Protein AF-A0A970XE53-F1 (afdb_monomer)

Solvent-accessible surface area (backbone atoms only — not comparable to full-atom values): 3714 Å² total; per-residue (Å²): 131,76,90,33,84,48,51,86,72,48,53,78,90,47,44,66,58,51,47,50,34,42,74,68,61,32,46,76,56,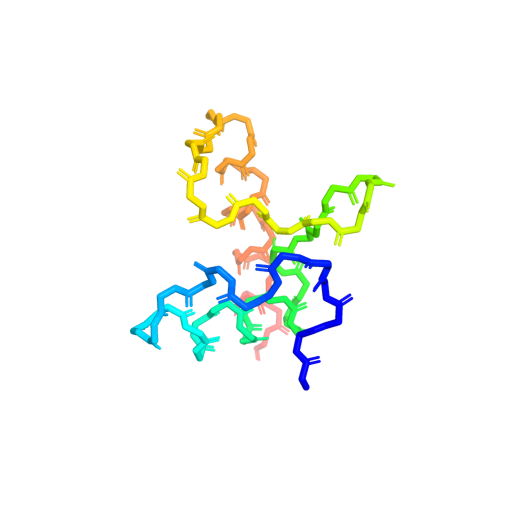52,99,87,40,30,68,59,81,86,59,84,79,50,73,68,56,52,51,52,30,52,53,37,42,52,54,55,64,74,74,110

Structure (mmCIF, N/CA/C/O backbone):
data_AF-A0A970XE53-F1
#
_entry.id   AF-A0A970XE53-F1
#
loop_
_atom_site.group_PDB
_atom_site.id
_atom_site.type_symbol
_atom_site.label_atom_id
_atom_site.label_alt_id
_atom_site.label_comp_id
_atom_site.label_asym_id
_atom_site.label_entity_id
_atom_site.label_seq_id
_atom_site.pdbx_PDB_ins_code
_atom_site.Cartn_x
_atom_site.Cartn_y
_atom_site.Cartn_z
_atom_site.occupancy
_atom_site.B_iso_or_equiv
_atom_site.auth_seq_id
_atom_site.auth_comp_id
_atom_site.auth_asym_id
_atom_site.auth_atom_id
_atom_site.pdbx_PDB_model_num
ATOM 1 N N . MET A 1 1 ? 0.637 -1.587 -15.353 1.00 67.62 1 MET A N 1
ATOM 2 C CA . MET A 1 1 ? 2.036 -1.342 -14.936 1.00 67.62 1 MET A CA 1
ATOM 3 C C . MET A 1 1 ? 2.028 -0.287 -13.845 1.00 67.62 1 MET A C 1
ATOM 5 O O . MET A 1 1 ? 1.312 0.698 -13.988 1.00 67.62 1 MET A O 1
ATOM 9 N N . LEU A 1 2 ? 2.757 -0.512 -12.750 1.00 81.75 2 LEU A N 1
ATOM 10 C CA . LEU A 1 2 ? 2.878 0.472 -11.671 1.00 81.75 2 LEU A CA 1
ATOM 11 C C . LEU A 1 2 ? 3.665 1.687 -12.184 1.00 81.75 2 LEU A C 1
ATOM 13 O O . LEU A 1 2 ? 4.814 1.539 -12.585 1.00 81.75 2 LEU A O 1
ATOM 17 N N . SER A 1 3 ? 3.028 2.860 -12.212 1.00 88.62 3 SER A N 1
ATOM 18 C CA . SER A 1 3 ? 3.612 4.113 -12.726 1.00 88.62 3 SER A CA 1
ATOM 19 C C . SER A 1 3 ? 4.177 4.963 -11.585 1.00 88.62 3 SER A C 1
ATOM 21 O O . SER A 1 3 ? 3.798 6.118 -11.419 1.00 88.62 3 SER A O 1
ATOM 23 N N . TYR A 1 4 ? 5.037 4.355 -10.769 1.00 94.44 4 TYR A N 1
ATOM 24 C CA . TYR A 1 4 ? 5.712 5.004 -9.643 1.00 94.44 4 TYR A CA 1
ATOM 25 C C . TYR A 1 4 ? 7.215 5.067 -9.907 1.00 94.44 4 TYR A C 1
ATOM 27 O O . TYR A 1 4 ? 7.772 4.152 -10.521 1.00 94.44 4 TYR A O 1
ATOM 35 N N . ASN A 1 5 ? 7.874 6.126 -9.439 1.00 96.00 5 ASN A N 1
ATOM 36 C CA . ASN A 1 5 ? 9.289 6.390 -9.732 1.00 96.00 5 ASN A CA 1
ATOM 37 C C . ASN A 1 5 ? 10.216 5.279 -9.213 1.00 96.00 5 ASN A C 1
ATOM 39 O O . ASN A 1 5 ? 11.272 5.020 -9.783 1.00 96.00 5 ASN A O 1
ATOM 43 N N . ASP A 1 6 ? 9.806 4.597 -8.148 1.00 95.38 6 ASP A N 1
ATOM 44 C CA . ASP A 1 6 ? 10.545 3.540 -7.469 1.00 95.38 6 ASP A CA 1
ATOM 45 C C . ASP A 1 6 ? 9.991 2.135 -7.753 1.00 95.38 6 ASP A C 1
ATOM 47 O O . ASP A 1 6 ? 10.370 1.172 -7.080 1.00 95.38 6 ASP A O 1
ATOM 51 N N . ALA A 1 7 ? 9.141 1.977 -8.775 1.00 93.38 7 ALA A N 1
ATOM 52 C CA . ALA A 1 7 ? 8.525 0.694 -9.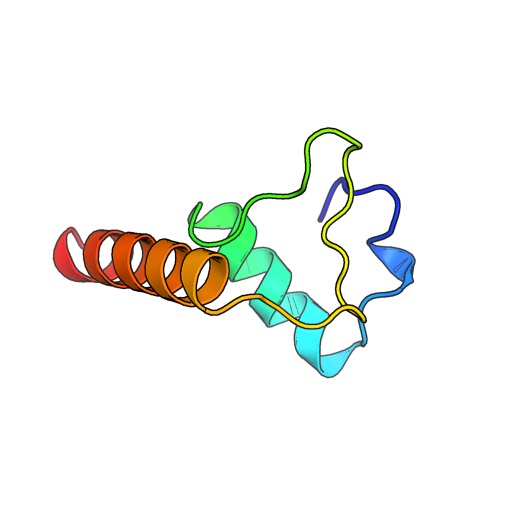122 1.00 93.38 7 ALA A CA 1
ATOM 53 C C . ALA A 1 7 ? 9.552 -0.419 -9.416 1.00 93.38 7 ALA A C 1
ATOM 55 O O . ALA A 1 7 ? 9.273 -1.590 -9.171 1.00 93.38 7 ALA A O 1
ATOM 56 N N . LEU A 1 8 ? 10.752 -0.063 -9.890 1.00 93.94 8 LEU A N 1
ATOM 57 C CA . LEU A 1 8 ? 11.851 -1.007 -10.142 1.00 93.94 8 LEU A CA 1
ATOM 58 C C . LEU A 1 8 ? 12.538 -1.513 -8.863 1.00 93.94 8 LEU A C 1
ATOM 60 O O . LEU A 1 8 ? 13.319 -2.456 -8.918 1.00 93.94 8 LEU A O 1
ATOM 64 N N . THR A 1 9 ? 12.269 -0.895 -7.711 1.00 95.50 9 THR A N 1
ATOM 65 C CA . THR A 1 9 ? 12.827 -1.317 -6.415 1.00 95.50 9 THR A CA 1
ATOM 66 C C . THR A 1 9 ? 11.950 -2.350 -5.705 1.00 95.50 9 THR A C 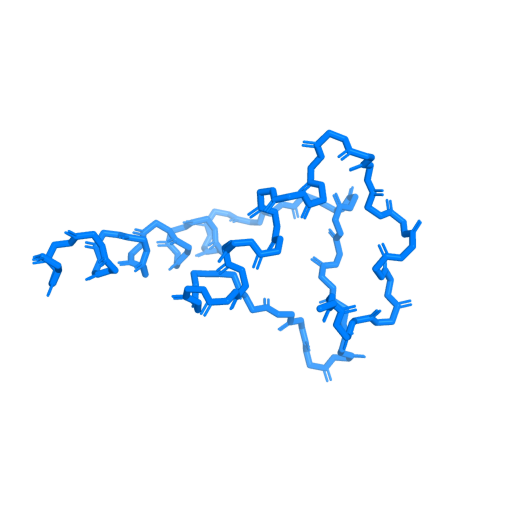1
ATOM 68 O O . THR A 1 9 ? 12.347 -2.915 -4.681 1.00 95.50 9 THR A O 1
ATOM 71 N N . ILE A 1 10 ? 10.754 -2.611 -6.239 1.00 95.38 10 ILE A N 1
ATOM 72 C CA . ILE A 1 10 ? 9.817 -3.600 -5.718 1.00 95.38 10 ILE A CA 1
ATOM 73 C C . ILE A 1 10 ? 10.420 -4.995 -5.896 1.00 95.38 10 ILE A C 1
ATOM 75 O O . ILE A 1 10 ? 10.849 -5.361 -6.984 1.00 95.38 10 ILE A O 1
ATOM 79 N N . SER A 1 11 ? 10.438 -5.789 -4.825 1.00 95.81 11 SER A N 1
ATOM 80 C CA . SER A 1 11 ? 10.846 -7.194 -4.915 1.00 95.81 11 SER A CA 1
ATOM 81 C C . SER A 1 11 ? 9.854 -7.980 -5.779 1.00 95.81 11 SER A C 1
ATOM 83 O O . SER A 1 11 ? 8.648 -7.801 -5.614 1.00 95.81 11 SER A O 1
ATOM 85 N N . ASP A 1 12 ? 10.333 -8.920 -6.594 1.00 94.94 12 ASP A N 1
ATOM 86 C CA . ASP A 1 12 ? 9.490 -9.699 -7.519 1.00 94.94 12 ASP A CA 1
ATOM 87 C C . ASP A 1 12 ? 8.263 -10.335 -6.849 1.00 94.94 12 ASP A C 1
ATOM 89 O O . ASP A 1 12 ? 7.150 -10.250 -7.368 1.00 94.94 12 ASP A O 1
ATOM 93 N N . TYR A 1 13 ? 8.439 -10.896 -5.647 1.00 96.12 13 TYR A N 1
ATOM 94 C CA . TYR A 1 13 ? 7.349 -11.527 -4.893 1.00 96.12 13 TYR A CA 1
ATOM 95 C C . TYR A 1 13 ? 6.212 -10.556 -4.525 1.00 96.12 13 TYR A C 1
ATOM 97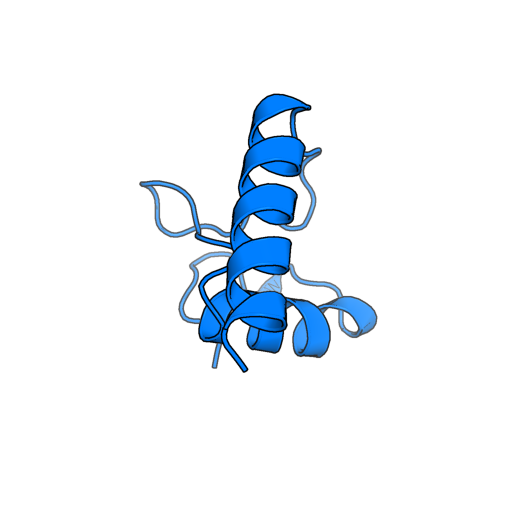 O O . TYR A 1 13 ? 5.080 -10.983 -4.314 1.00 96.12 13 TYR A O 1
ATOM 105 N N . ALA A 1 14 ? 6.513 -9.261 -4.403 1.00 95.44 14 ALA A N 1
ATOM 106 C CA . ALA A 1 14 ? 5.577 -8.228 -3.974 1.00 95.44 14 ALA A CA 1
ATOM 107 C C . ALA A 1 14 ? 4.934 -7.491 -5.155 1.00 95.44 14 ALA A C 1
ATOM 109 O O . ALA A 1 14 ? 3.950 -6.778 -4.961 1.00 95.44 14 ALA A O 1
ATOM 110 N N . TYR A 1 15 ? 5.469 -7.645 -6.370 1.00 94.50 15 TYR A N 1
ATOM 111 C CA . TYR A 1 15 ? 5.051 -6.851 -7.524 1.00 94.50 15 TYR A CA 1
ATOM 112 C C . TYR A 1 15 ? 3.575 -7.055 -7.873 1.00 94.50 15 TYR A C 1
ATOM 114 O O . TYR A 1 15 ? 2.834 -6.083 -8.025 1.00 94.50 15 TYR A O 1
ATOM 122 N N . SER A 1 16 ? 3.126 -8.310 -7.956 1.00 94.56 16 SER A N 1
ATOM 123 C CA . SER A 1 16 ? 1.729 -8.640 -8.263 1.00 94.56 16 SER A CA 1
ATOM 124 C C . SER A 1 16 ? 0.773 -8.142 -7.176 1.00 94.56 16 SER A C 1
ATOM 126 O O . SER A 1 16 ? -0.251 -7.532 -7.487 1.00 94.56 16 SER A O 1
ATOM 128 N N . ALA A 1 17 ? 1.137 -8.324 -5.904 1.00 94.44 17 ALA A N 1
ATOM 129 C CA . ALA A 1 17 ? 0.346 -7.869 -4.765 1.00 94.44 17 ALA A CA 1
ATOM 130 C C . ALA A 1 17 ? 0.221 -6.337 -4.725 1.00 94.44 17 ALA A C 1
ATOM 132 O O . ALA A 1 17 ? -0.880 -5.812 -4.563 1.00 94.44 17 ALA A O 1
ATOM 133 N N . LEU A 1 18 ? 1.324 -5.610 -4.934 1.00 94.81 18 LEU A N 1
ATOM 134 C CA . LEU A 1 18 ? 1.318 -4.147 -4.996 1.00 94.81 18 LEU A CA 1
ATOM 135 C C . LEU A 1 18 ? 0.541 -3.635 -6.206 1.00 94.81 18 LEU A C 1
ATOM 137 O O . LEU A 1 18 ? -0.196 -2.658 -6.088 1.00 94.81 18 LEU A O 1
ATOM 141 N N . GLN A 1 19 ? 0.655 -4.301 -7.356 1.00 94.50 19 GLN A N 1
ATOM 142 C CA . GLN A 1 19 ? -0.109 -3.946 -8.547 1.00 94.50 19 GLN A CA 1
ATOM 143 C C . GLN A 1 19 ? -1.616 -4.049 -8.303 1.00 94.50 19 GLN A C 1
ATOM 145 O O . GLN A 1 19 ? -2.347 -3.108 -8.623 1.00 94.50 19 GLN A O 1
ATOM 150 N N . TRP A 1 20 ? -2.079 -5.152 -7.713 1.00 94.06 20 TRP A N 1
ATOM 151 C CA . TRP A 1 20 ? -3.480 -5.308 -7.334 1.00 94.06 20 TRP A CA 1
ATOM 152 C C . TRP A 1 20 ? -3.901 -4.256 -6.303 1.00 94.06 20 TRP A C 1
ATOM 154 O O . TRP A 1 20 ? -4.874 -3.541 -6.530 1.00 94.06 20 TRP A O 1
ATOM 164 N N . ALA A 1 21 ? -3.135 -4.087 -5.221 1.00 94.25 21 ALA A N 1
ATOM 165 C CA . ALA A 1 21 ? -3.493 -3.176 -4.136 1.00 94.25 21 ALA A CA 1
ATOM 166 C C . ALA A 1 21 ? -3.573 -1.709 -4.590 1.00 94.25 21 ALA A C 1
ATOM 168 O O . ALA A 1 21 ? -4.435 -0.963 -4.124 1.00 94.25 21 ALA A O 1
ATOM 169 N N . CYS A 1 22 ? -2.706 -1.290 -5.517 1.00 94.38 22 CYS A N 1
ATOM 170 C CA . CYS A 1 22 ? -2.771 0.046 -6.111 1.00 94.38 22 CYS A CA 1
ATOM 171 C C . CYS A 1 22 ? -3.968 0.186 -7.059 1.00 94.38 22 CYS A C 1
ATOM 173 O O . CYS A 1 22 ? -4.651 1.207 -7.036 1.00 94.38 22 CYS A O 1
ATOM 175 N N . SER A 1 23 ? -4.256 -0.844 -7.861 1.00 91.88 23 SER A N 1
ATOM 176 C CA . SER A 1 23 ? -5.396 -0.839 -8.793 1.00 91.88 23 SER A CA 1
ATOM 177 C C . SER A 1 23 ? -6.740 -0.818 -8.058 1.00 91.88 23 SER A C 1
ATOM 179 O O . SER A 1 23 ? -7.660 -0.130 -8.484 1.00 91.88 23 SER A O 1
ATOM 181 N N . ALA A 1 24 ? -6.828 -1.507 -6.918 1.00 92.44 24 ALA A N 1
ATOM 182 C CA . ALA A 1 24 ? -7.978 -1.491 -6.014 1.00 92.44 24 ALA A CA 1
ATOM 183 C C . ALA A 1 24 ? -8.063 -0.212 -5.152 1.00 92.44 24 ALA A C 1
ATOM 185 O O . ALA A 1 24 ? -8.986 -0.049 -4.360 1.00 92.44 24 ALA A O 1
ATOM 186 N N . GLY A 1 25 ? -7.091 0.704 -5.254 1.00 93.06 25 GLY A N 1
ATOM 187 C CA . GLY A 1 25 ? -7.068 1.950 -4.481 1.00 93.06 25 GLY A CA 1
ATOM 188 C C . GLY A 1 25 ? -6.780 1.781 -2.982 1.00 93.06 25 GLY A C 1
ATOM 189 O O . GLY A 1 25 ? -6.918 2.746 -2.223 1.00 93.06 25 GLY A O 1
ATOM 190 N N . ILE A 1 26 ? -6.361 0.585 -2.556 1.00 95.19 26 ILE A N 1
ATOM 191 C CA . ILE A 1 26 ? -6.000 0.251 -1.171 1.00 95.19 26 ILE A CA 1
ATOM 192 C C . ILE A 1 26 ? -4.706 0.975 -0.792 1.00 95.19 26 ILE A C 1
ATOM 194 O O . ILE A 1 26 ? -4.631 1.665 0.232 1.00 95.19 26 ILE A O 1
ATOM 198 N N . ILE A 1 27 ? -3.702 0.857 -1.661 1.00 94.94 27 ILE A N 1
ATOM 199 C CA . ILE A 1 27 ? -2.408 1.524 -1.531 1.00 94.94 27 ILE A CA 1
ATOM 200 C C . ILE A 1 27 ? -2.355 2.694 -2.506 1.00 94.94 27 ILE A C 1
ATOM 202 O O . ILE A 1 27 ? -2.807 2.604 -3.646 1.00 94.94 27 ILE A O 1
ATOM 206 N N . LYS A 1 28 ? -1.803 3.811 -2.035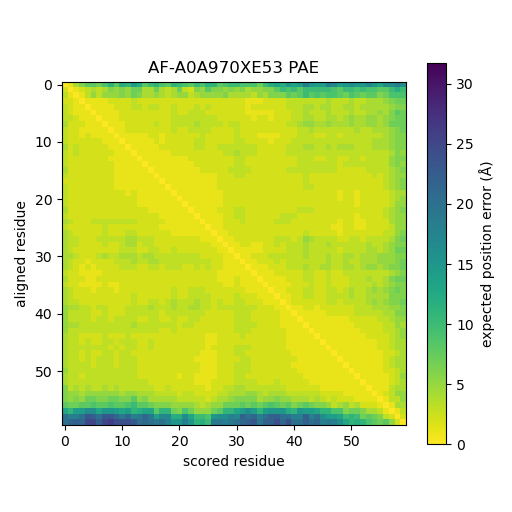 1.00 91.56 28 LYS A N 1
ATOM 207 C CA . LYS A 1 28 ? -1.546 5.012 -2.827 1.00 91.56 28 LYS A CA 1
ATOM 208 C C . LYS A 1 28 ? -0.104 5.427 -2.581 1.00 91.56 28 LYS A C 1
ATOM 210 O O . LYS A 1 28 ? 0.359 5.336 -1.446 1.00 91.56 28 LYS A O 1
ATOM 215 N N . GLY A 1 29 ? 0.577 5.858 -3.637 1.00 92.25 29 GLY A N 1
ATOM 216 C CA . GLY A 1 29 ? 1.910 6.434 -3.514 1.00 92.25 29 GLY A CA 1
ATOM 217 C C . GLY A 1 29 ? 1.898 7.764 -2.766 1.00 92.25 29 GLY A C 1
ATOM 218 O O . GLY A 1 29 ? 0.842 8.356 -2.526 1.00 92.25 29 GLY A O 1
ATOM 219 N N . ASP A 1 30 ? 3.088 8.219 -2.402 1.00 93.50 30 ASP A N 1
ATOM 220 C CA . ASP A 1 30 ? 3.297 9.512 -1.769 1.00 93.50 30 ASP A CA 1
ATOM 221 C C . ASP A 1 30 ? 3.135 10.678 -2.764 1.00 93.50 30 ASP A C 1
ATOM 223 O O . ASP A 1 30 ? 2.962 10.502 -3.974 1.00 93.50 30 ASP A O 1
ATOM 227 N N . ASN A 1 31 ? 3.224 11.903 -2.246 1.00 93.19 31 ASN A N 1
ATOM 228 C CA . ASN A 1 31 ? 3.113 13.122 -3.054 1.00 93.19 31 ASN A CA 1
ATOM 229 C C . ASN A 1 31 ? 4.274 13.310 -4.047 1.00 93.19 31 ASN A C 1
ATOM 231 O O . ASN A 1 31 ? 4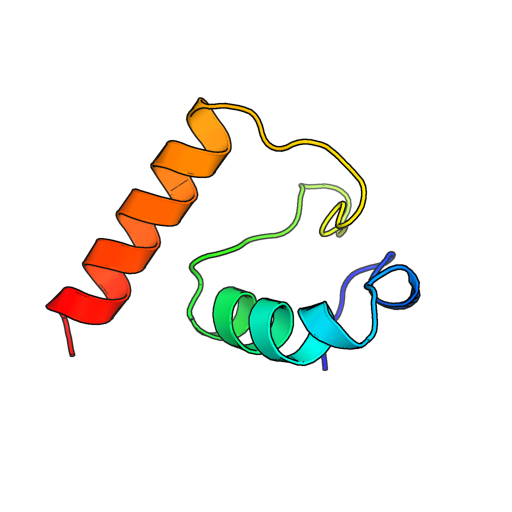.189 14.172 -4.917 1.00 93.19 31 ASN A O 1
ATOM 235 N N . ASN A 1 32 ? 5.346 12.526 -3.920 1.00 94.88 32 ASN A N 1
ATOM 236 C CA . ASN A 1 32 ? 6.508 12.562 -4.801 1.00 94.88 32 ASN A CA 1
ATOM 237 C C . ASN A 1 32 ? 6.417 11.507 -5.916 1.00 94.88 32 ASN A C 1
ATOM 239 O O . ASN A 1 32 ? 7.325 11.424 -6.741 1.00 94.88 32 ASN A O 1
ATOM 243 N N . GLY A 1 33 ? 5.347 10.705 -5.957 1.00 94.25 33 GLY A N 1
ATOM 244 C CA . GLY A 1 33 ? 5.158 9.657 -6.957 1.00 94.25 33 GLY A CA 1
ATOM 245 C C . GLY A 1 33 ? 5.897 8.352 -6.647 1.00 94.25 33 GLY A C 1
ATOM 246 O O . GLY A 1 33 ? 6.185 7.595 -7.575 1.00 94.25 33 GLY A O 1
ATOM 247 N N . ASN A 1 34 ? 6.196 8.069 -5.376 1.00 95.75 34 ASN A N 1
ATOM 248 C CA . ASN A 1 34 ? 6.837 6.825 -4.930 1.00 95.75 34 ASN A CA 1
ATOM 249 C C . ASN A 1 34 ? 5.860 5.916 -4.171 1.00 95.75 34 ASN A C 1
ATOM 251 O O . ASN A 1 34 ? 4.952 6.398 -3.495 1.00 95.75 34 ASN A O 1
ATOM 255 N N . LEU A 1 35 ? 6.078 4.599 -4.218 1.00 94.75 35 LEU A N 1
ATOM 256 C CA . LEU A 1 35 ? 5.415 3.629 -3.331 1.00 94.75 35 LEU A CA 1
ATOM 257 C C . LEU A 1 35 ? 6.181 3.371 -2.035 1.00 94.75 35 LEU A C 1
ATOM 259 O O . LEU A 1 35 ? 5.606 2.862 -1.077 1.00 94.75 35 LEU A O 1
ATOM 263 N N . ASN A 1 36 ? 7.466 3.704 -2.004 1.00 95.56 36 ASN A N 1
ATOM 264 C CA . ASN A 1 36 ? 8.394 3.452 -0.915 1.00 95.56 36 ASN A CA 1
ATOM 265 C C . ASN A 1 36 ? 8.399 1.975 -0.449 1.00 95.56 36 ASN A C 1
ATOM 267 O O . ASN A 1 36 ? 8.300 1.712 0.751 1.00 95.56 36 ASN A O 1
ATOM 271 N N . PRO A 1 37 ? 8.552 0.977 -1.349 1.00 94.12 37 PRO A N 1
ATOM 272 C CA . PRO A 1 37 ? 8.318 -0.443 -1.046 1.00 94.12 37 PRO A CA 1
ATOM 273 C C . PRO A 1 37 ? 9.330 -1.066 -0.070 1.00 94.12 37 PRO A C 1
ATOM 275 O O . PRO A 1 37 ? 9.142 -2.197 0.376 1.00 94.12 37 PRO A O 1
ATOM 278 N N . LYS A 1 38 ? 10.431 -0.366 0.227 1.00 94.50 38 LYS A N 1
ATOM 279 C CA . LYS A 1 38 ? 11.468 -0.787 1.183 1.00 94.50 38 LYS A CA 1
ATOM 280 C C . LYS A 1 38 ? 11.382 -0.057 2.524 1.00 94.50 38 LYS A C 1
ATOM 282 O O . LYS A 1 38 ? 12.091 -0.442 3.452 1.00 94.50 38 LYS A O 1
ATOM 287 N N . ASN A 1 39 ? 10.541 0.971 2.634 1.00 94.81 39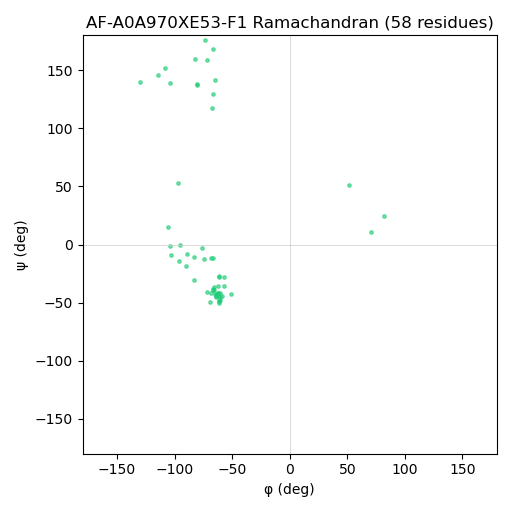 ASN A N 1
ATOM 288 C CA . ASN A 1 39 ? 10.360 1.705 3.879 1.00 94.81 39 ASN A CA 1
ATOM 289 C C . ASN A 1 39 ? 9.381 0.975 4.801 1.00 94.81 39 ASN A C 1
ATOM 291 O O . ASN A 1 39 ? 8.573 0.149 4.375 1.00 94.81 39 ASN A O 1
ATOM 295 N N . THR A 1 40 ? 9.447 1.298 6.089 1.00 94.81 40 THR A N 1
ATOM 296 C CA . THR A 1 40 ? 8.464 0.830 7.062 1.00 94.81 40 THR A CA 1
ATOM 297 C C . THR A 1 40 ? 7.209 1.692 6.999 1.00 94.81 40 THR A C 1
ATOM 299 O O . THR A 1 40 ? 7.283 2.916 6.928 1.00 94.81 40 THR A O 1
ATOM 302 N N . ALA A 1 41 ? 6.044 1.048 7.058 1.00 94.00 41 ALA A N 1
ATOM 303 C CA . ALA A 1 41 ? 4.775 1.749 7.189 1.00 94.00 41 ALA A CA 1
ATOM 304 C C . ALA A 1 41 ? 4.533 2.147 8.651 1.00 94.00 41 ALA A C 1
ATOM 306 O O . ALA A 1 41 ? 4.739 1.362 9.582 1.00 94.00 41 ALA A O 1
ATOM 307 N N . THR A 1 42 ? 4.042 3.361 8.860 1.00 95.88 42 THR A N 1
ATOM 308 C CA . THR A 1 42 ? 3.552 3.820 10.157 1.00 95.88 42 THR A CA 1
ATOM 309 C C . THR A 1 42 ? 2.225 3.145 10.507 1.00 95.88 42 THR A C 1
ATOM 311 O O . THR A 1 42 ? 1.463 2.699 9.647 1.00 95.88 42 THR A O 1
ATOM 314 N N . ARG A 1 43 ? 1.879 3.122 11.799 1.00 97.19 43 ARG A N 1
ATOM 315 C CA . ARG A 1 43 ? 0.590 2.578 12.268 1.00 97.19 43 ARG A CA 1
ATOM 316 C C . ARG A 1 43 ? -0.614 3.269 11.616 1.00 97.19 43 ARG A C 1
ATOM 318 O O . ARG A 1 43 ? -1.614 2.610 11.352 1.00 97.19 43 ARG A O 1
ATOM 325 N N . ALA A 1 44 ? -0.513 4.575 11.368 1.00 96.31 44 ALA A N 1
ATOM 326 C CA . ALA A 1 44 ? -1.569 5.353 10.728 1.00 96.31 44 ALA A CA 1
ATOM 327 C C . ALA A 1 44 ? -1.752 4.957 9.255 1.00 96.31 44 ALA A C 1
ATOM 329 O O . ALA A 1 44 ? -2.881 4.777 8.804 1.00 96.31 44 ALA A O 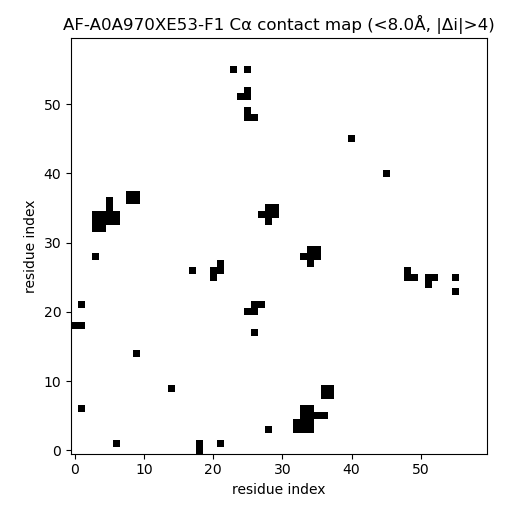1
ATOM 330 N N . GLU A 1 45 ? -0.655 4.750 8.524 1.00 94.62 45 GLU A N 1
ATOM 331 C CA . GLU A 1 45 ? -0.704 4.283 7.135 1.00 94.62 45 GLU A CA 1
ATOM 332 C C . GLU A 1 45 ? -1.284 2.873 7.044 1.00 94.62 45 GLU A C 1
ATOM 334 O O . GLU A 1 45 ? -2.156 2.626 6.214 1.00 94.62 45 GLU A O 1
ATOM 339 N N . VAL A 1 46 ? -0.881 1.967 7.942 1.00 95.62 46 VAL A N 1
ATOM 340 C CA . VAL A 1 46 ? -1.451 0.612 8.003 1.00 95.62 46 VAL A CA 1
ATOM 341 C C . VAL A 1 46 ? -2.949 0.652 8.304 1.00 95.62 46 VAL A C 1
ATOM 343 O O . VAL A 1 46 ? -3.719 -0.022 7.623 1.00 95.62 46 VAL A O 1
ATOM 346 N N . ALA A 1 47 ? -3.388 1.470 9.263 1.00 96.88 47 ALA A N 1
ATOM 347 C CA . ALA A 1 47 ? -4.810 1.627 9.569 1.00 96.88 47 ALA A CA 1
ATOM 348 C C . ALA A 1 47 ? -5.606 2.160 8.365 1.00 96.88 47 ALA A C 1
ATOM 350 O O . ALA A 1 47 ? -6.685 1.651 8.071 1.00 96.88 47 ALA A O 1
ATOM 351 N N . ALA A 1 48 ? -5.058 3.131 7.628 1.00 95.69 48 ALA A N 1
ATOM 352 C CA . ALA A 1 48 ? -5.686 3.659 6.420 1.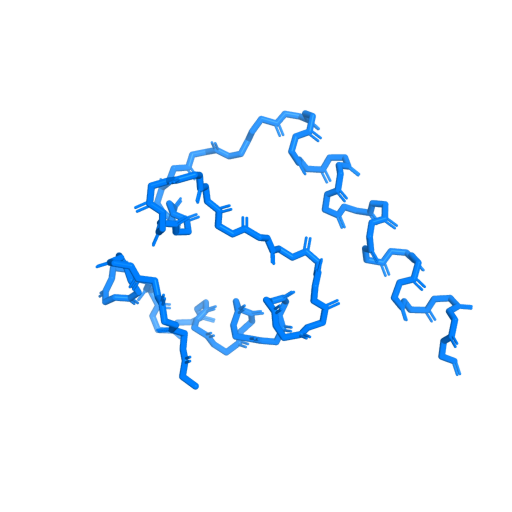00 95.69 48 ALA A CA 1
ATOM 353 C C . ALA A 1 48 ? -5.748 2.624 5.282 1.00 95.69 48 ALA A C 1
ATOM 355 O O . ALA A 1 48 ? -6.748 2.561 4.570 1.00 95.69 48 ALA A O 1
ATOM 356 N N . MET A 1 49 ? -4.708 1.801 5.106 1.00 95.50 49 MET A N 1
ATOM 357 C CA . MET A 1 49 ? -4.721 0.701 4.135 1.00 95.50 49 MET A CA 1
ATOM 358 C C . MET A 1 49 ? -5.778 -0.348 4.496 1.00 95.50 49 MET A C 1
ATOM 360 O O . MET A 1 49 ? -6.541 -0.764 3.628 1.00 95.50 49 MET A O 1
ATOM 364 N N . LEU A 1 50 ? -5.869 -0.736 5.773 1.00 95.75 50 LEU A N 1
ATOM 365 C CA . LEU A 1 50 ? -6.869 -1.694 6.253 1.00 95.75 50 LEU A CA 1
ATOM 366 C C . LEU A 1 50 ? -8.297 -1.172 6.078 1.00 95.75 50 LEU A C 1
ATOM 368 O O . LEU A 1 50 ? -9.165 -1.917 5.639 1.00 95.75 50 LEU A O 1
ATOM 372 N N . GLU A 1 51 ? -8.541 0.103 6.376 1.00 95.94 51 GLU A N 1
ATOM 373 C CA . GLU A 1 51 ? -9.856 0.722 6.198 1.00 95.94 51 GLU A CA 1
ATOM 374 C C . GLU A 1 51 ? -10.314 0.680 4.733 1.00 95.94 51 GLU A C 1
ATOM 376 O O . GLU A 1 51 ? -11.436 0.256 4.444 1.00 95.94 51 GLU A O 1
ATOM 381 N N . ARG A 1 52 ? -9.415 1.015 3.800 1.00 95.69 52 ARG A N 1
ATOM 382 C CA . ARG A 1 52 ? -9.693 0.946 2.358 1.00 95.69 52 ARG A CA 1
ATOM 383 C C . ARG A 1 52 ? -9.878 -0.484 1.882 1.00 95.69 52 ARG A C 1
ATOM 385 O O . ARG A 1 52 ? -10.752 -0.730 1.062 1.00 95.69 52 ARG A O 1
ATOM 392 N N . PHE A 1 53 ? -9.082 -1.419 2.396 1.00 94.38 53 PHE A N 1
ATOM 393 C CA . PHE A 1 53 ? -9.223 -2.835 2.075 1.00 94.38 53 PHE A CA 1
ATOM 394 C C . PHE A 1 53 ? -10.587 -3.374 2.508 1.00 94.38 53 PHE A C 1
ATOM 396 O O . PHE A 1 53 ? -11.286 -3.971 1.698 1.00 94.38 53 PHE A O 1
ATOM 403 N N . ILE A 1 54 ? -11.004 -3.101 3.748 1.00 94.25 54 ILE A N 1
ATOM 404 C CA . ILE A 1 54 ? -12.318 -3.519 4.252 1.00 94.25 54 ILE A CA 1
ATOM 405 C C . ILE A 1 54 ? -13.427 -2.932 3.379 1.00 94.25 54 ILE A C 1
ATOM 407 O O . ILE A 1 54 ? -14.337 -3.656 2.993 1.00 94.25 54 ILE A O 1
ATOM 411 N N . LYS A 1 55 ? -13.337 -1.648 3.015 1.00 91.25 55 LYS A N 1
ATOM 412 C CA . LYS A 1 55 ? -14.298 -1.019 2.099 1.00 91.25 55 LYS A CA 1
ATOM 413 C C . LYS A 1 55 ? -14.301 -1.648 0.709 1.00 91.25 55 LYS A C 1
ATOM 415 O O . LYS A 1 55 ? -15.373 -1.827 0.152 1.00 91.25 55 LYS A O 1
ATOM 420 N N . SER A 1 56 ? -13.130 -1.971 0.165 1.00 87.38 56 SER A N 1
ATOM 421 C CA . SER A 1 56 ? -13.006 -2.619 -1.141 1.00 87.38 56 SER A CA 1
ATOM 422 C C . SER A 1 56 ? -13.661 -3.995 -1.146 1.00 87.38 56 SER A C 1
ATOM 424 O O . SER A 1 56 ? -14.332 -4.313 -2.108 1.00 87.38 56 SER A O 1
ATOM 426 N N . VAL A 1 57 ? -13.483 -4.793 -0.090 1.00 85.94 57 VAL A N 1
ATOM 427 C CA . VAL A 1 57 ? -13.997 -6.173 -0.031 1.00 85.94 57 VAL A CA 1
ATOM 428 C C . VAL A 1 57 ? -15.461 -6.238 0.405 1.00 85.94 57 VAL A C 1
ATOM 430 O O . VAL A 1 57 ? -16.171 -7.154 0.019 1.00 85.94 57 VAL A O 1
ATOM 433 N N . ALA A 1 58 ? -15.926 -5.300 1.233 1.00 76.00 58 ALA A N 1
ATOM 434 C CA . ALA A 1 58 ? -17.298 -5.302 1.748 1.00 76.00 58 ALA A CA 1
ATOM 435 C C . ALA A 1 58 ? -18.332 -4.681 0.790 1.00 76.00 58 ALA A C 1
ATOM 437 O O . ALA A 1 58 ? -19.526 -4.741 1.079 1.00 76.00 58 ALA A O 1
ATOM 438 N N . LEU A 1 59 ? -17.884 -4.024 -0.285 1.00 60.12 59 LEU A N 1
ATOM 439 C CA . LEU A 1 59 ? -18.746 -3.413 -1.304 1.00 60.12 59 LEU A CA 1
ATOM 440 C C . LEU A 1 59 ? -18.816 -4.231 -2.609 1.00 60.12 59 LEU A C 1
ATOM 442 O O . LEU A 1 59 ? -19.553 -3.823 -3.508 1.00 60.12 59 LEU A O 1
ATOM 446 N N . ASP A 1 60 ? -18.085 -5.348 -2.685 1.00 53.31 60 ASP A N 1
ATOM 447 C CA . ASP A 1 60 ? -18.194 -6.389 -3.722 1.00 53.31 60 ASP A CA 1
ATOM 448 C C . ASP A 1 60 ? -19.223 -7.463 -3.312 1.00 53.31 60 ASP A C 1
ATOM 450 O O . ASP A 1 60 ? -19.906 -8.006 -4.214 1.00 53.31 60 ASP A O 1
#

Secondary structure (DSSP, 8-state):
----TTGGGS-HHHHHHHHHHHHTTSS---TTS---TTSPPPHHHHHHHHHHHHHHHH--

Foldseek 3Di:
DQQAPCLVVADPVCNVVVVVLVVLVLQDADPNRHSPNVDDDDPVNVVSSVVSVCVSVVVD

Sequence (60 aa):
MLSYNDALTISDYAYSALQWACSAGIIKGDNNGNLNPKNTATRAEVAAMLERFIKSVALD

Radius of gyration: 11.6 Å; Cα contacts (8 Å, |Δi|>4): 42; chains: 1; bounding box: 32×25×27 Å

Mean predicted aligned error: 3.3 Å

pLDDT: mean 92.05, std 8.15, range [53.31, 97.19]